Protein AF-A0A2T2R226-F1 (afdb_monomer_lite)

Foldseek 3Di:
DDDDWDQDPQLVPDCQQWDPPPHTDHHPLRVVLRCVLGDVDDDDPDPPSDDVVSNVVSVVSRVDPVSVVVSVVVVVVVVD

Sequence (80 aa):
NIRYRKIKDEILTNNKGVDLEPYAKATPERAFLDSLYVYKNYYFDNLSALDFDKVQKLLPIYNNKQLTKKVNKLKEDFYA

Secondary structure (DSSP, 8-state):
--------HHHHT--TTEE-SSS-EE-HHHHHHHHHHH-TT---S--TT--HHHHHHHGGGG--HHHHHHHHHHHHHHH-

Radius of gyration: 12.91 Å; chains: 1; bounding box: 35×25×35 Å

Structure (mmCIF, N/CA/C/O backbone):
data_AF-A0A2T2R226-F1
#
_entry.id   AF-A0A2T2R226-F1
#
loop_
_atom_site.group_PDB
_atom_site.id
_atom_site.type_symbol
_atom_site.label_atom_id
_atom_site.label_alt_id
_atom_site.label_comp_id
_atom_site.label_asym_id
_atom_site.label_entity_id
_atom_site.label_seq_id
_atom_site.pdbx_PDB_ins_code
_atom_site.Cartn_x
_atom_site.Cartn_y
_atom_site.Cartn_z
_atom_site.occupancy
_atom_site.B_iso_or_equiv
_atom_site.auth_seq_id
_atom_site.auth_comp_id
_atom_site.auth_asym_id
_atom_site.auth_atom_id
_atom_site.pdbx_PDB_model_num
ATOM 1 N N . ASN A 1 1 ? -22.165 -11.828 -12.160 1.00 75.50 1 ASN A N 1
ATOM 2 C CA . ASN A 1 1 ? -21.726 -10.585 -12.830 1.00 75.50 1 ASN A CA 1
ATOM 3 C C . ASN A 1 1 ? -20.283 -10.311 -12.410 1.00 75.50 1 ASN A C 1
ATOM 5 O O . ASN A 1 1 ? -20.064 -10.062 -11.231 1.00 75.50 1 ASN A O 1
ATOM 9 N N . ILE A 1 2 ? -19.305 -10.474 -13.306 1.00 83.31 2 ILE A N 1
ATOM 10 C CA . ILE A 1 2 ? -17.867 -10.345 -12.994 1.00 83.31 2 ILE A CA 1
ATOM 11 C C . ILE A 1 2 ? -17.460 -8.879 -13.191 1.00 83.31 2 ILE A C 1
ATOM 13 O O . ILE A 1 2 ? -17.803 -8.279 -14.205 1.00 83.31 2 ILE A O 1
ATOM 17 N N . ARG A 1 3 ? -16.755 -8.283 -12.221 1.00 85.81 3 ARG A N 1
ATOM 18 C CA . ARG A 1 3 ? -16.259 -6.899 -12.306 1.00 85.81 3 ARG A CA 1
ATOM 19 C C . ARG A 1 3 ? -14.744 -6.877 -12.174 1.00 85.81 3 ARG A C 1
ATOM 21 O O . ARG A 1 3 ? -14.215 -7.320 -11.160 1.00 85.81 3 ARG A O 1
ATOM 28 N N . TYR A 1 4 ? -14.076 -6.292 -13.160 1.00 88.31 4 TYR A N 1
ATOM 29 C CA . TYR A 1 4 ? -12.638 -6.044 -13.132 1.00 88.31 4 TYR A CA 1
ATOM 30 C C . TYR A 1 4 ? -12.360 -4.662 -12.544 1.00 88.31 4 TYR A C 1
ATOM 32 O O . TYR A 1 4 ? -13.116 -3.714 -12.764 1.00 88.31 4 TYR A O 1
ATOM 40 N N . ARG A 1 5 ? -11.275 -4.546 -11.780 1.00 88.94 5 ARG A N 1
ATOM 41 C CA . ARG A 1 5 ? -10.768 -3.272 -11.267 1.00 88.94 5 ARG A CA 1
ATOM 42 C C . ARG A 1 5 ? -9.303 -3.153 -11.647 1.00 88.94 5 ARG A C 1
ATOM 44 O O . ARG A 1 5 ? -8.589 -4.150 -11.644 1.00 88.94 5 ARG A O 1
ATOM 51 N N . LYS A 1 6 ? -8.871 -1.935 -11.953 1.00 89.56 6 LYS A N 1
ATOM 52 C CA . LYS A 1 6 ? -7.489 -1.632 -12.310 1.00 89.56 6 LYS A CA 1
ATOM 53 C C . LYS A 1 6 ? -6.992 -0.493 -11.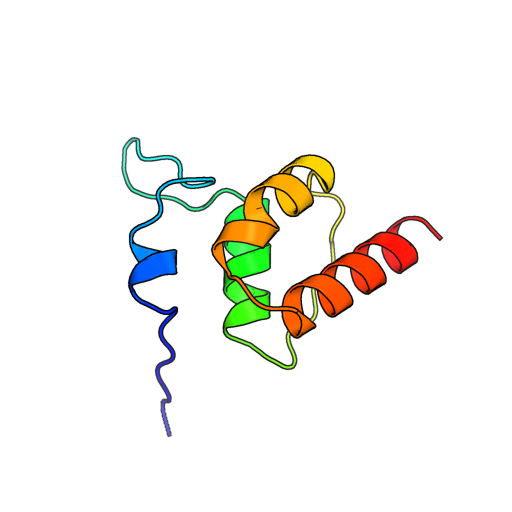433 1.00 89.56 6 LYS A C 1
ATOM 55 O O . LYS A 1 6 ? -7.724 0.464 -11.181 1.00 89.56 6 LYS A O 1
ATOM 60 N N . ILE A 1 7 ? -5.752 -0.610 -10.982 1.00 94.12 7 ILE A N 1
ATOM 61 C CA . ILE A 1 7 ? -5.006 0.510 -10.417 1.00 94.12 7 ILE A CA 1
ATOM 62 C C . ILE A 1 7 ? -4.705 1.500 -11.553 1.00 94.12 7 ILE A C 1
ATOM 64 O O . ILE A 1 7 ? -4.586 1.098 -12.710 1.00 94.12 7 ILE A O 1
ATOM 68 N N . LYS A 1 8 ? -4.597 2.795 -11.245 1.00 95.62 8 LYS A N 1
ATOM 69 C CA . LYS A 1 8 ? -4.183 3.789 -12.241 1.00 95.62 8 LYS A CA 1
ATOM 70 C C . LYS A 1 8 ? -2.813 3.455 -12.828 1.00 95.62 8 LYS A C 1
ATOM 72 O O . LYS A 1 8 ? -1.924 3.020 -12.100 1.00 95.62 8 LYS A O 1
ATOM 77 N N . ASP A 1 9 ? -2.637 3.747 -14.111 1.00 96.00 9 ASP A N 1
ATOM 78 C CA . ASP A 1 9 ? -1.417 3.410 -14.852 1.00 96.00 9 ASP A CA 1
ATOM 79 C C . ASP A 1 9 ? -0.159 4.002 -14.208 1.00 96.00 9 ASP A C 1
ATOM 81 O O . ASP A 1 9 ? 0.813 3.286 -14.007 1.00 96.00 9 ASP A O 1
ATOM 85 N N . GLU A 1 10 ? -0.225 5.257 -13.759 1.00 95.88 10 GLU A N 1
ATOM 86 C CA . GLU A 1 10 ? 0.867 5.962 -13.068 1.00 95.88 10 GLU A CA 1
ATOM 87 C C . GLU A 1 10 ? 1.366 5.266 -11.785 1.00 95.88 10 GLU A C 1
ATOM 89 O O . GLU A 1 10 ? 2.544 5.350 -11.437 1.00 95.88 10 GLU A O 1
ATOM 94 N N . ILE A 1 11 ? 0.479 4.552 -11.086 1.00 96.69 11 ILE A N 1
ATOM 95 C CA . ILE A 1 11 ? 0.809 3.765 -9.891 1.00 96.69 11 ILE A CA 1
ATOM 96 C C . ILE A 1 11 ? 1.279 2.370 -10.327 1.00 96.69 11 ILE A C 1
ATOM 98 O O . ILE A 1 11 ? 2.251 1.843 -9.787 1.00 96.69 11 ILE A O 1
ATOM 102 N N . LEU A 1 12 ? 0.607 1.772 -11.318 1.00 94.19 12 LEU A N 1
ATOM 103 C CA . LEU A 1 12 ? 0.892 0.428 -11.823 1.00 94.19 12 LEU A CA 1
ATOM 104 C C . LEU A 1 12 ? 2.305 0.313 -12.415 1.00 94.19 12 LEU A C 1
ATOM 106 O O . LEU A 1 12 ? 2.972 -0.685 -12.177 1.00 94.19 12 LEU A O 1
ATOM 110 N N . THR A 1 13 ? 2.780 1.330 -13.136 1.00 94.50 13 THR A N 1
ATOM 111 C CA . THR A 1 13 ? 4.129 1.350 -13.732 1.00 94.50 13 THR A CA 1
ATOM 112 C C . THR A 1 13 ? 5.222 1.789 -12.752 1.00 94.50 13 THR A C 1
ATOM 114 O O . THR A 1 13 ? 6.382 1.926 -13.139 1.00 94.50 13 THR A O 1
ATOM 117 N N . ASN A 1 14 ? 4.881 2.067 -11.490 1.00 96.56 14 ASN A N 1
ATOM 118 C CA . ASN A 1 14 ? 5.854 2.432 -10.469 1.00 96.56 14 ASN A CA 1
ATOM 119 C C . ASN A 1 14 ? 6.421 1.173 -9.802 1.00 96.56 14 ASN A C 1
ATOM 121 O O . ASN A 1 14 ? 5.714 0.496 -9.057 1.00 96.56 14 ASN A O 1
ATOM 125 N N . ASN A 1 15 ? 7.710 0.905 -10.005 1.00 96.62 15 ASN A N 1
ATOM 126 C CA . ASN A 1 15 ? 8.357 -0.317 -9.512 1.00 96.62 15 ASN A CA 1
ATOM 127 C C . ASN A 1 15 ? 8.727 -0.277 -8.016 1.00 96.62 15 ASN A C 1
ATOM 129 O O . ASN A 1 15 ? 9.262 -1.248 -7.489 1.00 96.62 15 ASN A O 1
ATOM 133 N N . LYS A 1 16 ? 8.475 0.821 -7.288 1.00 97.81 16 LYS A N 1
ATOM 134 C CA . LYS A 1 16 ? 8.748 0.860 -5.842 1.00 97.81 16 LYS A CA 1
ATOM 135 C C . LYS A 1 16 ? 7.862 -0.147 -5.102 1.00 97.81 16 LYS A C 1
ATOM 137 O O . LYS A 1 16 ? 6.636 -0.142 -5.254 1.00 97.81 16 LYS A O 1
ATOM 142 N N . GLY A 1 17 ? 8.492 -0.970 -4.264 1.00 97.38 17 GLY A N 1
ATOM 143 C CA . GLY A 1 17 ? 7.816 -2.067 -3.569 1.00 97.38 17 GLY A CA 1
ATOM 144 C C . GLY A 1 17 ? 7.433 -3.221 -4.500 1.00 97.38 17 GLY A C 1
ATOM 145 O O . GLY A 1 17 ? 6.492 -3.948 -4.201 1.00 97.38 17 GLY A O 1
ATOM 146 N N . VAL A 1 18 ? 8.116 -3.374 -5.637 1.00 97.75 18 VAL A N 1
ATOM 147 C CA . VAL A 1 18 ? 7.975 -4.523 -6.535 1.00 97.75 18 VAL A CA 1
ATOM 148 C C . VAL A 1 18 ? 9.349 -5.160 -6.722 1.00 97.75 18 VAL A C 1
ATOM 150 O O . VAL A 1 18 ? 10.278 -4.506 -7.193 1.00 97.75 18 VAL A O 1
ATOM 153 N N . ASP A 1 19 ? 9.459 -6.435 -6.369 1.00 96.19 19 ASP A N 1
ATOM 154 C CA . ASP A 1 19 ? 10.618 -7.272 -6.661 1.00 96.19 19 ASP A CA 1
ATOM 155 C C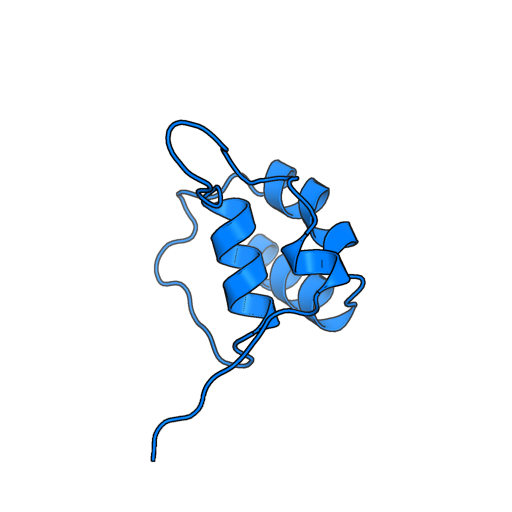 . ASP A 1 19 ? 10.487 -7.775 -8.103 1.00 96.19 19 ASP A C 1
ATOM 157 O O . ASP A 1 19 ? 9.426 -8.264 -8.484 1.00 96.19 19 ASP A O 1
ATOM 161 N N . LEU A 1 20 ? 11.522 -7.621 -8.931 1.00 94.56 20 LEU A N 1
ATOM 162 C CA . LEU A 1 20 ? 11.438 -7.905 -10.374 1.00 94.56 20 LEU A CA 1
ATOM 163 C C . LEU A 1 20 ? 12.011 -9.267 -10.791 1.00 94.56 20 LEU A C 1
ATOM 165 O O . LEU A 1 20 ? 11.938 -9.608 -11.966 1.00 94.56 20 LEU A O 1
ATOM 169 N N . GLU A 1 21 ? 12.524 -10.066 -9.854 1.00 90.94 21 GLU A N 1
ATOM 170 C CA . GLU A 1 21 ? 13.255 -11.300 -10.157 1.00 90.94 21 GLU A CA 1
ATOM 171 C C . GLU A 1 21 ? 12.639 -12.519 -9.447 1.00 90.94 21 GLU A C 1
ATOM 173 O O . GLU A 1 21 ? 12.446 -12.474 -8.228 1.00 90.94 21 GLU A O 1
ATOM 178 N N . PRO A 1 22 ? 12.336 -13.628 -10.154 1.00 91.50 22 PRO A N 1
ATOM 179 C CA . PRO A 1 22 ? 12.393 -13.824 -11.613 1.00 91.50 22 PRO A CA 1
ATOM 180 C C . PRO A 1 22 ? 11.171 -13.250 -12.365 1.00 91.50 22 PRO A C 1
ATOM 182 O O . PRO A 1 22 ? 11.033 -13.426 -13.574 1.00 91.50 22 PRO A O 1
ATOM 185 N N . TYR A 1 23 ? 10.236 -12.622 -11.653 1.00 93.88 23 TYR A N 1
ATOM 186 C CA . TYR A 1 23 ? 9.059 -11.952 -12.204 1.00 93.88 23 TYR A CA 1
ATOM 187 C C . TYR A 1 23 ? 8.620 -10.828 -11.266 1.00 93.88 23 TYR A C 1
ATOM 189 O O . TYR A 1 23 ? 8.929 -10.847 -10.076 1.00 93.88 23 TYR A O 1
ATOM 197 N N . ALA A 1 24 ? 7.847 -9.876 -11.790 1.00 94.50 24 ALA A N 1
ATOM 198 C CA . ALA A 1 24 ? 7.312 -8.771 -11.004 1.00 94.50 24 ALA A CA 1
ATOM 199 C C . ALA A 1 24 ? 6.371 -9.273 -9.896 1.00 94.50 24 ALA A C 1
ATOM 201 O O . ALA A 1 24 ? 5.305 -9.836 -10.160 1.00 94.50 24 ALA A O 1
ATOM 202 N N . LYS A 1 25 ? 6.756 -9.034 -8.646 1.00 96.38 25 LYS A N 1
ATOM 203 C CA . LYS A 1 25 ? 6.023 -9.417 -7.445 1.00 96.38 25 LYS A CA 1
ATOM 204 C C . LYS A 1 25 ? 5.969 -8.231 -6.491 1.00 96.38 25 LYS A C 1
ATOM 206 O O . LYS A 1 25 ? 6.995 -7.708 -6.080 1.00 96.38 25 LYS A O 1
ATOM 211 N N . ALA A 1 26 ? 4.768 -7.807 -6.114 1.00 97.38 26 ALA A N 1
ATOM 212 C CA . ALA A 1 26 ? 4.609 -6.790 -5.082 1.00 97.38 26 ALA A CA 1
ATOM 213 C C . ALA A 1 26 ? 5.133 -7.308 -3.730 1.00 97.38 26 ALA A C 1
ATOM 215 O O . ALA A 1 26 ? 4.830 -8.442 -3.340 1.00 97.38 26 ALA A O 1
ATOM 216 N N . THR A 1 27 ? 5.865 -6.471 -2.993 1.00 97.94 27 THR A N 1
ATOM 217 C CA . THR A 1 27 ? 6.164 -6.745 -1.581 1.00 97.94 27 THR A CA 1
ATOM 218 C C . THR A 1 27 ? 4.860 -6.752 -0.770 1.00 97.94 27 THR A C 1
ATOM 220 O O . THR A 1 27 ? 3.852 -6.196 -1.228 1.00 97.94 27 THR A O 1
ATOM 223 N N . PRO A 1 28 ? 4.834 -7.336 0.443 1.00 97.62 28 PRO A N 1
ATOM 224 C CA . PRO A 1 28 ? 3.639 -7.324 1.289 1.00 97.62 28 PRO A CA 1
ATOM 225 C C . PRO A 1 28 ? 3.053 -5.920 1.494 1.00 97.62 28 PRO A C 1
ATOM 227 O O . PRO A 1 28 ? 1.843 -5.731 1.393 1.00 97.62 28 PRO A O 1
ATOM 230 N N . GLU A 1 29 ? 3.903 -4.911 1.689 1.00 98.50 29 GLU A N 1
ATOM 231 C CA . GLU A 1 29 ? 3.489 -3.518 1.878 1.00 98.50 29 GLU A CA 1
ATOM 232 C C . GLU A 1 29 ? 2.868 -2.926 0.614 1.00 98.50 29 GLU A C 1
ATOM 234 O O . GLU A 1 29 ? 1.870 -2.203 0.685 1.00 98.50 29 GLU A O 1
ATOM 239 N N . ARG A 1 30 ? 3.436 -3.242 -0.556 1.00 98.12 30 ARG A N 1
ATOM 240 C CA . ARG A 1 30 ? 2.890 -2.788 -1.833 1.00 98.12 30 ARG A CA 1
ATOM 241 C C . ARG A 1 30 ? 1.545 -3.447 -2.118 1.00 98.12 30 ARG A C 1
ATOM 243 O O . ARG A 1 30 ? 0.591 -2.735 -2.415 1.00 98.12 30 ARG A O 1
ATOM 250 N N . ALA A 1 31 ? 1.447 -4.762 -1.935 1.00 96.88 31 ALA A N 1
ATOM 251 C CA . ALA A 1 31 ? 0.210 -5.518 -2.121 1.00 96.88 31 ALA A CA 1
ATOM 252 C C . ALA A 1 31 ? -0.904 -5.055 -1.165 1.00 96.88 31 ALA A C 1
ATOM 254 O O . ALA A 1 31 ? -2.069 -4.951 -1.560 1.00 96.88 31 ALA A O 1
ATOM 255 N N . PHE A 1 32 ? -0.549 -4.729 0.080 1.00 97.75 32 PHE A N 1
ATOM 256 C CA . PHE A 1 32 ? -1.456 -4.144 1.065 1.00 97.75 32 PHE A CA 1
ATOM 257 C C . PHE A 1 32 ? -2.038 -2.808 0.579 1.00 97.75 32 PHE A C 1
ATOM 259 O O . PHE A 1 32 ? -3.260 -2.632 0.552 1.00 97.75 32 PHE A O 1
ATOM 266 N N . LEU A 1 33 ? -1.181 -1.883 0.138 1.00 97.69 33 LEU A N 1
ATOM 267 C CA . LEU A 1 33 ? -1.613 -0.574 -0.356 1.00 97.69 33 LEU A CA 1
ATOM 268 C C . LEU A 1 33 ? -2.416 -0.672 -1.662 1.00 97.69 33 LEU A C 1
ATOM 270 O O . LEU A 1 33 ? -3.460 -0.026 -1.775 1.00 97.69 33 LEU A O 1
ATOM 274 N N . ASP A 1 34 ? -1.986 -1.513 -2.605 1.00 96.94 34 ASP A N 1
ATOM 275 C CA . ASP A 1 34 ? -2.686 -1.783 -3.865 1.00 96.94 34 ASP A CA 1
ATOM 276 C C . ASP A 1 34 ? -4.113 -2.291 -3.586 1.00 96.94 34 ASP A C 1
ATOM 278 O O . ASP A 1 34 ? -5.094 -1.800 -4.154 1.00 96.94 34 ASP A O 1
ATOM 282 N N . SER A 1 35 ? -4.250 -3.221 -2.636 1.00 95.88 35 SER A N 1
ATOM 283 C CA . SER A 1 35 ? -5.543 -3.773 -2.224 1.00 95.88 35 SER A CA 1
ATOM 284 C C . SER A 1 35 ? -6.442 -2.709 -1.597 1.00 95.88 35 SER A C 1
ATOM 286 O O . SER A 1 35 ? -7.597 -2.566 -1.996 1.00 95.88 35 SER A O 1
ATOM 288 N N . LEU A 1 36 ? -5.927 -1.915 -0.654 1.00 96.19 36 LEU A N 1
ATOM 289 C CA . LEU A 1 36 ? -6.703 -0.842 -0.026 1.00 96.19 36 LEU A CA 1
ATOM 290 C C . LEU A 1 36 ? -7.108 0.261 -1.009 1.00 96.19 36 LEU A C 1
ATOM 292 O O . LEU A 1 36 ? -8.178 0.853 -0.855 1.00 96.19 36 LEU A O 1
ATOM 296 N N . TYR A 1 37 ? -6.274 0.536 -2.012 1.00 96.19 37 TYR A N 1
ATOM 297 C CA . TYR A 1 37 ? -6.580 1.498 -3.063 1.00 96.19 37 TYR A CA 1
ATOM 298 C C . TYR A 1 37 ? -7.731 1.017 -3.957 1.00 96.19 37 TYR A C 1
ATOM 300 O O . TYR A 1 37 ? -8.653 1.777 -4.260 1.00 96.19 37 TYR A O 1
ATOM 308 N N . VAL A 1 38 ? -7.699 -0.255 -4.365 1.00 94.69 38 VAL A N 1
ATOM 309 C CA . VAL A 1 38 ? -8.686 -0.848 -5.280 1.00 94.69 38 VAL A CA 1
ATOM 310 C C . VAL A 1 38 ? -10.004 -1.179 -4.575 1.00 94.69 38 VAL A C 1
ATOM 312 O O . VAL A 1 38 ? -11.092 -1.023 -5.149 1.00 94.69 38 VAL A O 1
ATOM 315 N N . TYR A 1 39 ? -9.934 -1.643 -3.329 1.00 91.62 39 TYR A N 1
ATOM 316 C CA . TYR A 1 39 ? -11.062 -2.182 -2.582 1.00 91.62 39 TYR A CA 1
ATOM 317 C C . TYR A 1 39 ? -11.406 -1.298 -1.379 1.00 91.62 39 TYR A C 1
ATOM 319 O O . TYR A 1 39 ? -10.772 -1.342 -0.327 1.00 91.62 39 TYR A O 1
ATOM 327 N N . LYS A 1 40 ? -12.499 -0.534 -1.512 1.00 81.50 40 LYS A N 1
ATOM 328 C CA . LYS A 1 40 ? -13.003 0.363 -0.454 1.00 81.50 40 LYS A CA 1
ATOM 329 C C . LYS A 1 40 ? -13.183 -0.352 0.899 1.00 81.50 40 LYS A C 1
ATOM 331 O O . LYS A 1 40 ? -12.698 0.135 1.920 1.00 81.50 40 LYS A O 1
ATOM 336 N N . ASN A 1 41 ? -13.788 -1.542 0.883 1.00 83.50 41 ASN A N 1
ATOM 337 C CA . ASN A 1 41 ? -14.174 -2.301 2.080 1.00 83.50 41 ASN A CA 1
ATOM 338 C C . ASN A 1 41 ? -13.345 -3.583 2.234 1.00 83.50 41 ASN A C 1
ATOM 340 O O . ASN A 1 41 ? -13.896 -4.668 2.378 1.00 83.50 41 ASN A O 1
ATOM 344 N N . TYR A 1 42 ? -12.024 -3.462 2.120 1.00 88.94 42 TYR A N 1
ATOM 345 C CA . TYR A 1 42 ? -11.111 -4.569 2.397 1.00 88.94 42 TYR A CA 1
ATOM 346 C C . TYR A 1 42 ? -10.640 -4.529 3.851 1.00 88.94 42 TYR A C 1
ATOM 348 O O . TYR A 1 42 ? -10.250 -3.453 4.328 1.00 88.94 42 TYR A O 1
ATOM 356 N N . TYR A 1 43 ? -10.672 -5.692 4.500 1.00 88.38 43 TYR A N 1
ATOM 357 C CA . TYR A 1 43 ? -10.219 -5.940 5.866 1.00 88.38 43 TYR A CA 1
ATOM 358 C C . TYR A 1 43 ? -9.061 -6.937 5.831 1.00 88.38 43 TYR A C 1
ATOM 360 O O . TYR A 1 43 ? -9.063 -7.858 5.016 1.00 88.38 43 TYR A O 1
ATOM 368 N N . PHE A 1 44 ? -8.065 -6.718 6.681 1.00 91.25 44 PHE A N 1
ATOM 369 C CA . PHE A 1 44 ? -6.917 -7.604 6.828 1.00 91.25 44 PHE A CA 1
ATOM 370 C C . PHE A 1 44 ? -6.955 -8.204 8.226 1.00 91.25 44 PHE A C 1
ATOM 372 O O . PHE A 1 44 ? -6.924 -7.458 9.201 1.00 91.25 44 PHE A O 1
AT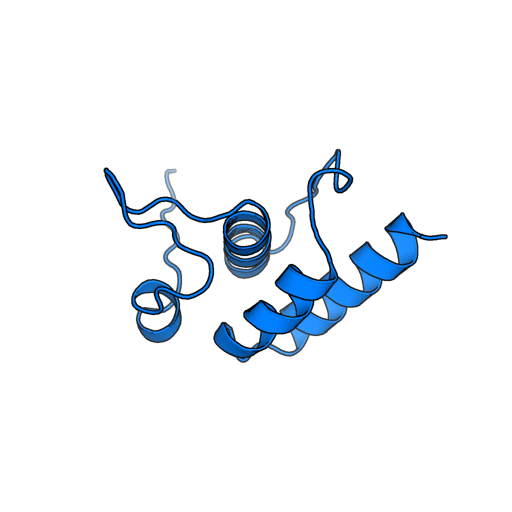OM 379 N N . ASP A 1 45 ? -6.992 -9.531 8.305 1.00 87.81 45 ASP A N 1
ATOM 380 C CA . ASP A 1 45 ? -7.069 -10.246 9.585 1.00 87.81 45 ASP A CA 1
ATOM 381 C C . ASP A 1 45 ? -5.728 -10.252 10.327 1.00 87.81 45 ASP A C 1
ATOM 383 O O . ASP A 1 45 ? -5.680 -10.383 11.546 1.00 87.81 45 ASP A O 1
ATOM 387 N N . ASN A 1 46 ? -4.624 -10.098 9.590 1.00 89.62 46 ASN A N 1
ATOM 388 C CA . ASN A 1 46 ? -3.290 -10.040 10.157 1.00 89.62 46 ASN A CA 1
ATOM 389 C C . ASN A 1 46 ? -2.431 -8.978 9.460 1.00 89.62 46 ASN A C 1
ATOM 391 O O . ASN A 1 46 ? -2.137 -9.082 8.269 1.00 89.62 46 ASN A O 1
ATOM 395 N N . LEU A 1 47 ? -1.996 -7.982 10.232 1.00 95.56 47 LEU A N 1
ATOM 396 C CA . LEU A 1 47 ? -1.089 -6.920 9.793 1.00 95.56 47 LEU A CA 1
ATOM 397 C C . LEU A 1 47 ? 0.353 -7.126 10.293 1.00 95.56 47 LEU A C 1
ATOM 399 O O . LEU A 1 47 ? 1.226 -6.342 9.938 1.00 95.56 47 LEU A O 1
ATOM 403 N N . SER A 1 48 ? 0.634 -8.188 11.061 1.00 95.56 48 SER A N 1
ATOM 404 C CA . SER A 1 48 ? 1.946 -8.412 11.693 1.00 95.56 48 SER A CA 1
ATOM 405 C C . SER A 1 48 ? 3.088 -8.674 10.712 1.00 95.56 48 SER A C 1
ATOM 407 O O . SER A 1 48 ? 4.249 -8.487 11.059 1.00 95.56 48 SER A O 1
ATOM 409 N N . ALA A 1 49 ? 2.769 -9.075 9.481 1.00 94.44 49 ALA A N 1
ATOM 410 C CA . ALA A 1 49 ? 3.749 -9.276 8.417 1.00 94.44 49 ALA A CA 1
ATOM 411 C C . ALA A 1 49 ? 4.180 -7.970 7.720 1.00 94.44 49 ALA A C 1
ATOM 413 O O . ALA A 1 49 ? 5.033 -8.018 6.835 1.00 94.44 49 ALA A O 1
ATOM 414 N N . LEU A 1 50 ? 3.574 -6.825 8.059 1.00 97.75 50 LEU A N 1
ATOM 415 C CA . LEU A 1 50 ? 3.864 -5.542 7.423 1.00 97.75 50 LEU A CA 1
ATOM 416 C C . LEU A 1 50 ? 4.931 -4.760 8.186 1.00 97.75 50 LEU A C 1
ATOM 418 O O . LEU A 1 50 ? 4.827 -4.543 9.391 1.00 97.75 50 LEU A O 1
ATOM 422 N N . ASP A 1 51 ? 5.891 -4.214 7.445 1.00 97.94 51 ASP A N 1
ATOM 423 C CA . ASP A 1 51 ? 6.732 -3.122 7.924 1.00 97.94 51 ASP A CA 1
ATOM 424 C C . ASP A 1 51 ? 6.029 -1.781 7.645 1.00 97.94 51 ASP A C 1
ATOM 426 O O . ASP A 1 51 ? 5.999 -1.277 6.515 1.00 97.94 51 ASP A O 1
ATOM 430 N N . PHE A 1 52 ? 5.440 -1.180 8.682 1.00 97.75 52 PHE A N 1
ATOM 431 C CA . PHE A 1 52 ? 4.690 0.068 8.532 1.00 97.75 52 PHE A CA 1
ATOM 432 C C . PHE A 1 52 ? 5.551 1.273 8.132 1.00 97.75 52 PHE A C 1
ATOM 434 O O . PHE A 1 52 ? 5.008 2.228 7.573 1.00 97.75 52 PHE A O 1
ATOM 441 N N . ASP A 1 53 ? 6.865 1.252 8.345 1.00 97.75 53 ASP A N 1
ATOM 442 C CA . ASP A 1 53 ? 7.736 2.331 7.877 1.00 97.75 53 ASP A CA 1
ATOM 443 C C . ASP A 1 53 ? 7.934 2.242 6.362 1.00 97.75 53 ASP A C 1
ATOM 445 O O . ASP A 1 53 ? 7.912 3.261 5.662 1.00 97.75 53 ASP A O 1
ATOM 449 N N . LYS A 1 54 ? 8.040 1.025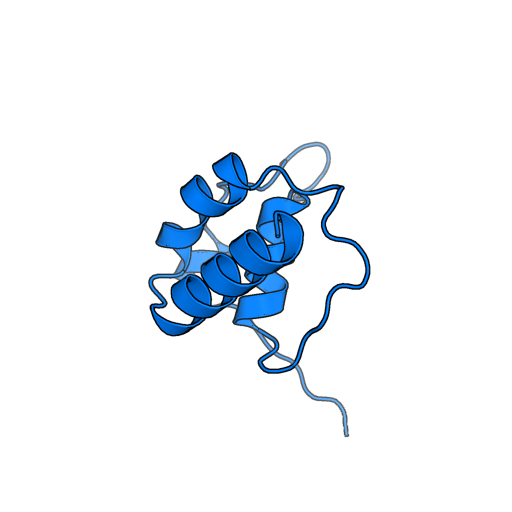 5.813 1.00 98.50 54 LYS A N 1
ATOM 450 C CA . LYS A 1 54 ? 8.000 0.806 4.358 1.00 98.50 54 LYS A CA 1
ATOM 451 C C . LYS A 1 54 ? 6.641 1.171 3.766 1.00 98.50 54 LYS A C 1
ATOM 453 O O . LYS A 1 54 ? 6.607 1.841 2.732 1.00 98.50 54 LYS A O 1
ATOM 458 N N . VAL A 1 55 ? 5.533 0.823 4.429 1.00 98.62 55 VAL A N 1
ATOM 459 C CA . VAL A 1 55 ? 4.182 1.247 4.008 1.00 98.62 55 VAL A CA 1
ATOM 460 C C . VAL A 1 55 ? 4.113 2.773 3.877 1.00 98.62 55 VAL A C 1
ATOM 462 O O . VAL A 1 55 ? 3.683 3.288 2.843 1.00 98.62 55 VAL A O 1
ATOM 465 N N . GLN A 1 56 ? 4.587 3.513 4.883 1.00 9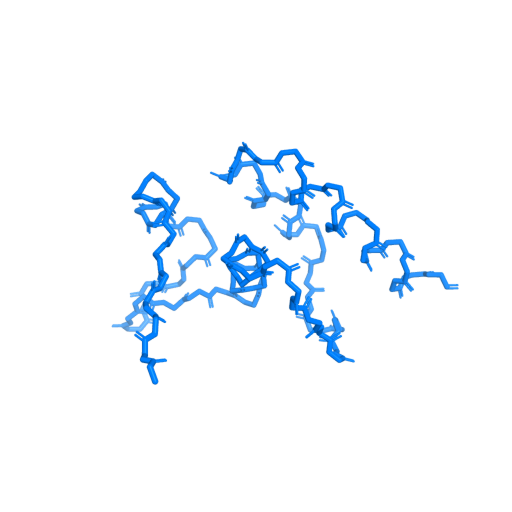8.12 56 GLN A N 1
ATOM 466 C CA . GLN A 1 56 ? 4.578 4.980 4.860 1.00 98.12 56 GLN A CA 1
ATOM 467 C C . GLN A 1 56 ? 5.448 5.559 3.736 1.00 98.12 56 GLN A C 1
ATOM 469 O O . GLN A 1 56 ? 5.047 6.521 3.082 1.00 98.12 56 GLN A O 1
ATOM 474 N N . LYS A 1 57 ? 6.597 4.941 3.433 1.00 98.44 57 LYS A N 1
ATOM 475 C CA . LYS A 1 57 ? 7.455 5.342 2.302 1.00 98.44 57 LYS A CA 1
ATOM 476 C C . LYS A 1 57 ? 6.799 5.116 0.933 1.00 98.44 57 LYS A C 1
ATOM 478 O O . LYS A 1 57 ? 7.098 5.854 -0.006 1.00 98.44 57 LYS A O 1
ATOM 483 N N . LEU A 1 58 ? 5.924 4.116 0.801 1.00 98.56 58 LEU A N 1
ATOM 484 C CA . LEU A 1 58 ? 5.231 3.784 -0.452 1.00 98.56 58 LEU A CA 1
ATOM 485 C C . LEU A 1 58 ? 3.923 4.567 -0.652 1.00 98.56 58 LEU A C 1
ATOM 487 O O . LEU A 1 58 ? 3.538 4.826 -1.791 1.00 98.56 58 LEU A O 1
ATOM 491 N N . LEU A 1 59 ? 3.252 4.986 0.425 1.00 97.88 59 LEU A N 1
ATOM 492 C CA . LEU A 1 59 ? 1.980 5.724 0.385 1.00 97.88 59 LEU A CA 1
ATOM 493 C C . LEU A 1 59 ? 1.927 6.904 -0.613 1.00 97.88 59 LEU A C 1
ATOM 495 O O . LEU A 1 59 ? 0.909 7.036 -1.302 1.00 97.88 59 LEU A O 1
ATOM 499 N N . PRO A 1 60 ? 2.974 7.745 -0.753 1.00 97.88 60 PRO A N 1
ATOM 500 C CA . PRO A 1 60 ? 2.961 8.866 -1.692 1.00 97.88 60 PRO A CA 1
ATOM 501 C C . PRO A 1 60 ? 2.734 8.477 -3.159 1.00 97.88 60 PRO A C 1
ATOM 503 O O . PRO A 1 60 ? 2.210 9.293 -3.912 1.00 97.88 60 PRO A O 1
ATOM 506 N N . ILE A 1 61 ? 3.056 7.238 -3.563 1.00 98.00 61 ILE A N 1
ATOM 507 C CA . ILE A 1 61 ? 2.862 6.739 -4.939 1.00 98.00 61 ILE A CA 1
ATOM 508 C C . ILE A 1 61 ? 1.393 6.866 -5.372 1.00 98.00 61 ILE A C 1
ATOM 510 O O . ILE A 1 61 ? 1.104 7.136 -6.532 1.00 98.00 61 ILE A O 1
ATOM 514 N N . TYR A 1 62 ? 0.459 6.710 -4.434 1.00 97.50 62 TYR A N 1
ATOM 515 C CA . TYR A 1 62 ? -0.974 6.658 -4.720 1.00 97.50 62 TYR A CA 1
ATOM 516 C C . TYR A 1 62 ? -1.635 8.035 -4.802 1.00 97.50 62 TYR A C 1
ATOM 518 O O . TYR A 1 62 ? -2.779 8.121 -5.257 1.00 97.50 62 TYR A O 1
ATOM 526 N N . ASN A 1 63 ? -0.963 9.084 -4.305 1.00 96.44 63 ASN A N 1
ATOM 527 C CA . ASN A 1 63 ? -1.475 10.455 -4.206 1.00 96.44 63 ASN A CA 1
ATOM 528 C C . ASN A 1 63 ? -2.951 10.523 -3.741 1.00 96.44 63 ASN A C 1
ATOM 530 O O . ASN A 1 63 ? -3.796 11.198 -4.332 1.00 96.44 63 ASN A O 1
ATOM 534 N N . ASN A 1 64 ? -3.295 9.752 -2.702 1.00 96.81 64 ASN A N 1
ATOM 535 C CA . ASN A 1 64 ? -4.676 9.560 -2.260 1.00 96.81 64 ASN A CA 1
ATOM 536 C C . ASN A 1 64 ? -4.816 9.804 -0.753 1.00 96.81 64 ASN A C 1
ATOM 538 O O . ASN A 1 64 ? -4.488 8.952 0.070 1.00 96.81 64 ASN A O 1
ATOM 542 N N . LYS A 1 65 ? -5.397 10.956 -0.398 1.00 96.69 65 LYS A N 1
ATOM 543 C CA . LYS A 1 65 ? -5.602 11.371 0.999 1.00 96.69 65 LYS A CA 1
ATOM 544 C C . LYS A 1 65 ? -6.504 10.422 1.795 1.00 96.69 65 LYS A C 1
ATOM 546 O O . LYS A 1 65 ? -6.322 10.291 3.001 1.00 96.69 65 LYS A O 1
ATOM 551 N N . GLN A 1 66 ? -7.489 9.782 1.158 1.00 95.56 66 GLN A N 1
ATOM 552 C CA . GLN A 1 66 ? -8.378 8.841 1.850 1.00 95.56 66 GLN A CA 1
ATOM 553 C C . GLN A 1 66 ? -7.642 7.545 2.192 1.00 95.56 66 GLN A C 1
ATOM 555 O O . GLN A 1 66 ? -7.780 7.047 3.307 1.00 95.56 66 GLN A O 1
ATOM 560 N N . LEU A 1 67 ? -6.815 7.045 1.267 1.00 96.75 67 LEU A N 1
ATOM 561 C CA . LEU A 1 67 ? -5.954 5.892 1.519 1.00 96.75 67 LEU A CA 1
ATOM 562 C C . LEU A 1 67 ? -4.992 6.176 2.677 1.00 96.75 67 LEU A C 1
ATOM 564 O O . LEU A 1 67 ? -4.923 5.378 3.604 1.00 96.75 67 LEU A O 1
ATOM 568 N N . THR A 1 68 ? -4.323 7.335 2.675 1.00 97.81 68 THR A N 1
ATOM 569 C CA . THR A 1 68 ? -3.423 7.737 3.768 1.00 97.81 68 THR A CA 1
ATOM 570 C C . THR A 1 68 ? -4.130 7.721 5.123 1.00 97.81 68 THR A C 1
ATOM 572 O O . THR A 1 68 ? -3.625 7.126 6.070 1.00 97.81 68 THR A O 1
ATOM 575 N N . LYS A 1 69 ? -5.331 8.310 5.215 1.00 96.94 69 LYS A N 1
ATOM 576 C CA . LYS A 1 69 ? -6.124 8.290 6.455 1.00 96.94 69 LYS A CA 1
ATOM 577 C C . LYS A 1 69 ? -6.451 6.866 6.906 1.00 96.94 69 LYS A C 1
ATOM 579 O O . LYS A 1 69 ? -6.295 6.557 8.082 1.00 96.94 69 LYS A O 1
ATOM 584 N N . LYS A 1 70 ? -6.876 5.999 5.979 1.00 95.88 70 LYS A N 1
ATOM 585 C CA . LYS A 1 70 ? -7.204 4.598 6.281 1.00 95.88 70 LYS A CA 1
ATOM 586 C C . LYS A 1 70 ? -5.985 3.838 6.808 1.00 95.88 70 LYS A C 1
ATOM 588 O O . LYS A 1 70 ? -6.102 3.131 7.800 1.00 95.88 70 LYS A O 1
ATOM 593 N N . VAL A 1 71 ? -4.825 4.007 6.176 1.00 97.00 71 VAL A N 1
ATOM 594 C CA . VAL A 1 71 ? -3.580 3.346 6.595 1.00 97.00 71 VAL A CA 1
ATOM 595 C C . VAL A 1 71 ? -3.124 3.823 7.969 1.00 97.00 71 VAL A C 1
ATOM 597 O O . VAL A 1 71 ? -2.741 2.994 8.786 1.00 97.00 71 VAL A O 1
ATOM 600 N N . ASN A 1 72 ? -3.207 5.124 8.254 1.00 97.00 72 ASN A N 1
ATOM 601 C CA . ASN A 1 72 ? -2.835 5.649 9.569 1.00 97.00 72 ASN A CA 1
ATOM 602 C C . ASN A 1 72 ? -3.743 5.103 10.672 1.00 97.00 72 ASN A C 1
ATOM 604 O O . ASN A 1 72 ? -3.231 4.650 11.687 1.00 97.00 72 ASN A O 1
ATOM 608 N N . LYS A 1 73 ? -5.059 5.039 10.434 1.00 95.75 73 LYS A N 1
ATOM 609 C CA . LYS A 1 73 ? -5.993 4.439 11.394 1.00 95.75 73 LYS A CA 1
ATOM 610 C C . LYS A 1 73 ? -5.690 2.960 11.647 1.00 95.75 73 LYS A C 1
ATOM 612 O O . LYS A 1 73 ? -5.657 2.539 12.792 1.00 95.75 73 LYS A O 1
ATOM 617 N N . LEU A 1 74 ? -5.427 2.188 10.588 1.00 95.44 74 LEU A N 1
ATOM 618 C CA . LEU A 1 74 ? -5.042 0.776 10.719 1.00 95.44 74 LEU A CA 1
ATOM 619 C C . LEU A 1 74 ? -3.718 0.607 11.478 1.00 95.44 74 LEU A C 1
ATOM 621 O O . LEU A 1 74 ? -3.586 -0.330 12.254 1.00 95.44 74 LEU A O 1
ATOM 625 N N . LYS A 1 75 ? -2.749 1.507 11.263 1.00 96.19 75 LYS A N 1
ATOM 626 C CA . LYS A 1 75 ? -1.480 1.519 12.001 1.00 96.19 75 LYS A CA 1
ATOM 627 C C . LYS A 1 75 ? -1.715 1.805 13.486 1.00 96.19 75 LYS A C 1
ATOM 629 O O . LYS A 1 75 ? -1.186 1.084 14.317 1.00 96.19 75 LYS A O 1
ATOM 634 N N . GLU A 1 76 ? -2.488 2.840 13.806 1.00 96.06 76 GLU A N 1
ATOM 635 C CA . GLU A 1 76 ? -2.842 3.197 15.186 1.00 96.06 76 GLU A CA 1
ATOM 636 C C . GLU A 1 76 ? -3.529 2.029 15.900 1.00 96.06 76 GLU A C 1
ATOM 638 O O . GLU A 1 76 ? -3.079 1.635 16.967 1.00 96.06 76 GLU A O 1
ATOM 643 N N . ASP A 1 77 ? -4.540 1.423 15.274 1.00 94.38 77 ASP A N 1
ATOM 644 C CA . ASP A 1 77 ? -5.284 0.292 15.846 1.00 94.38 77 ASP A CA 1
ATOM 645 C C . ASP A 1 77 ? -4.422 -0.955 16.057 1.00 94.38 77 ASP A C 1
ATOM 647 O O . ASP A 1 77 ? -4.687 -1.735 16.963 1.00 94.38 77 ASP A O 1
ATOM 651 N N . PHE A 1 78 ? -3.405 -1.162 15.219 1.00 94.56 78 PHE A N 1
ATOM 652 C CA . PHE A 1 78 ? -2.495 -2.299 15.342 1.00 94.56 78 PHE A CA 1
ATOM 653 C C . PHE A 1 78 ? -1.507 -2.156 16.512 1.00 94.56 78 PHE A C 1
ATOM 655 O O . PHE A 1 78 ? -1.042 -3.166 17.035 1.00 94.56 78 PHE A O 1
ATOM 662 N N . TYR A 1 79 ? -1.168 -0.923 16.907 1.00 94.19 79 TYR A N 1
ATOM 663 C CA . TYR A 1 79 ? -0.230 -0.640 18.004 1.00 9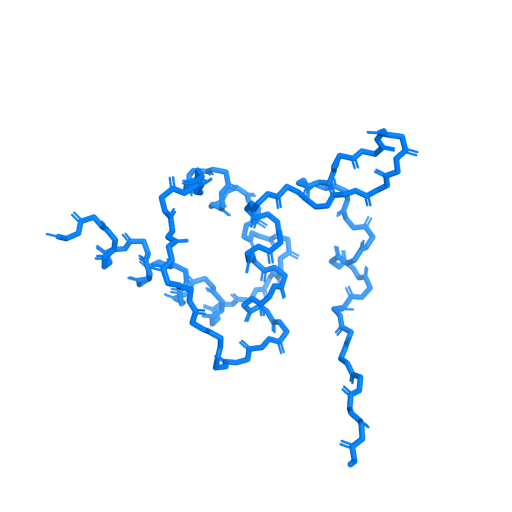4.19 79 TYR A CA 1
ATOM 664 C C . TYR A 1 79 ? -0.907 -0.203 19.313 1.00 94.19 79 TYR A C 1
ATOM 666 O O . TYR A 1 79 ? -0.196 0.042 20.290 1.00 94.19 79 TYR A O 1
ATOM 674 N N . ALA A 1 80 ? -2.233 -0.059 19.319 1.00 89.88 80 ALA A N 1
ATOM 675 C CA . ALA A 1 80 ? -3.034 0.234 20.507 1.00 89.88 80 ALA A CA 1
ATOM 676 C C . ALA A 1 80 ? -3.169 -1.001 21.408 1.00 89.88 80 ALA A C 1
ATOM 678 O O . ALA A 1 80 ? -3.095 -0.816 22.644 1.00 89.88 80 ALA A O 1
#

pLDDT: mean 94.63, std 4.37, range [75.5, 98.62]